Protein AF-A0A0R3UQ59-F1 (afdb_monomer)

InterPro domains:
  IPR006175 YjgF/YER057c/UK114 family [PF01042] (54-87)
  IPR006175 YjgF/YER057c/UK114 family [PF01042] (88-148)
  IPR006175 YjgF/YER057c/UK114 family [PTHR11803] (88-149)
  IPR019897 RidA, conserved site [PS01094] (125-143)
  IPR035959 RutC-like superfamily [G3DSA:3.30.1330.40] (41-89)
  IPR035959 RutC-like superfamily [G3DSA:3.30.1330.40] (90-150)
  IPR035959 RutC-like superfamily [SSF55298] (47-150)

Secondary structure (DSSP, 8-state):
-HHHHHHHHHHHHHHHHHHHHHHHHHHHHHHHHHHHHHHHHHSS--EEEE--TTSPPPSSS--SEEEETTEEEE-SB--B-TTT-BBTTS-BGGGEEEEEEEES-GGGHHHHHHHHHHH--SSPPEEEEEE-S--GGG-SEEEEEEEE---

Structure (mmCIF, N/CA/C/O backbone):
data_AF-A0A0R3UQ59-F1
#
_entry.id   AF-A0A0R3UQ59-F1
#
loop_
_atom_site.group_PDB
_atom_site.id
_atom_site.type_symbol
_atom_site.label_atom_id
_atom_site.label_alt_id
_atom_site.label_comp_id
_atom_site.label_asym_id
_atom_site.label_entity_id
_atom_site.label_seq_id
_atom_site.pdbx_PDB_ins_code
_atom_site.Cartn_x
_atom_site.Cartn_y
_atom_site.Cartn_z
_atom_site.occupancy
_atom_site.B_iso_or_equiv
_atom_site.auth_seq_id
_atom_site.auth_comp_id
_atom_site.auth_asym_id
_atom_site.auth_atom_id
_atom_site.pdbx_PDB_model_num
ATOM 1 N N . MET A 1 1 ? -69.970 -24.771 46.674 1.00 56.88 1 MET A N 1
ATOM 2 C CA . MET A 1 1 ? -69.548 -23.406 46.268 1.00 56.88 1 MET A CA 1
ATOM 3 C C . MET A 1 1 ? -68.095 -23.052 46.637 1.00 56.88 1 MET A C 1
ATOM 5 O O . MET A 1 1 ? -67.529 -22.170 46.007 1.00 56.88 1 MET A O 1
ATOM 9 N N . PHE A 1 2 ? -67.458 -23.737 47.601 1.00 52.03 2 PHE A N 1
ATOM 10 C CA . PHE A 1 2 ? -66.081 -23.440 48.045 1.00 52.03 2 PHE A CA 1
ATOM 11 C C . PHE A 1 2 ? -64.984 -23.960 47.088 1.00 52.03 2 PHE A C 1
ATOM 13 O O . PHE A 1 2 ? -64.046 -23.238 46.764 1.00 52.03 2 PHE A O 1
ATOM 20 N N . PHE A 1 3 ? -65.149 -25.174 46.548 1.00 50.59 3 PHE A N 1
ATOM 21 C CA . PHE A 1 3 ? -64.190 -25.803 45.623 1.00 50.59 3 PHE A CA 1
ATOM 22 C C . PHE A 1 3 ? -64.004 -25.043 44.298 1.00 50.59 3 PHE A C 1
ATOM 24 O O . PHE A 1 3 ? -62.894 -24.939 43.786 1.00 50.59 3 PHE A O 1
ATOM 31 N N . PHE A 1 4 ? -65.077 -24.446 43.771 1.00 51.06 4 PHE A N 1
ATOM 32 C CA . PHE A 1 4 ? -65.033 -23.665 42.530 1.00 51.06 4 PHE A CA 1
ATOM 33 C C . PHE A 1 4 ? -64.202 -22.380 42.688 1.00 51.06 4 PHE A C 1
ATOM 35 O O . PHE A 1 4 ? -63.446 -22.009 41.796 1.00 51.06 4 PHE A O 1
ATOM 42 N N . LYS A 1 5 ? -64.274 -21.737 43.864 1.00 56.12 5 LYS A N 1
ATOM 43 C CA . LYS A 1 5 ? -63.500 -20.528 44.188 1.00 56.12 5 LYS A CA 1
ATOM 44 C C . LYS A 1 5 ? -61.996 -20.806 44.278 1.00 56.12 5 LYS A C 1
ATOM 46 O O . LYS A 1 5 ? -61.210 -20.025 43.750 1.00 56.12 5 LYS A O 1
ATOM 51 N N . LEU A 1 6 ? -61.599 -21.927 44.889 1.00 58.00 6 LEU A N 1
ATOM 52 C CA . LEU A 1 6 ? -60.189 -22.340 44.975 1.00 58.00 6 LEU A CA 1
ATOM 53 C C . LEU A 1 6 ? -59.583 -22.669 43.602 1.00 58.00 6 LEU A C 1
ATOM 55 O O . LEU A 1 6 ? -58.434 -22.316 43.338 1.00 58.00 6 LEU A O 1
ATOM 59 N N . CYS A 1 7 ? -60.355 -23.297 42.712 1.00 57.22 7 CYS A N 1
ATOM 60 C CA . CYS A 1 7 ? -59.895 -23.625 41.362 1.00 57.22 7 CYS A CA 1
ATOM 61 C C . CYS A 1 7 ? -59.660 -22.359 40.515 1.00 57.22 7 CYS A C 1
ATOM 63 O O . CYS A 1 7 ? -58.617 -22.228 39.878 1.00 57.22 7 CYS A O 1
ATOM 65 N N . VAL A 1 8 ? -60.572 -21.381 40.590 1.00 63.81 8 VAL A N 1
ATOM 66 C CA . VAL A 1 8 ? -60.451 -20.087 39.893 1.00 63.81 8 VAL A CA 1
ATOM 67 C C . VAL A 1 8 ? -59.255 -19.274 40.409 1.00 63.81 8 VAL A C 1
ATOM 69 O O . VAL A 1 8 ? -58.501 -18.732 39.606 1.00 63.81 8 VAL A O 1
ATOM 72 N N . LEU A 1 9 ? -59.016 -19.243 41.725 1.00 63.84 9 LEU A N 1
ATOM 73 C CA . LEU A 1 9 ? -57.858 -18.558 42.325 1.00 63.84 9 LEU A CA 1
ATOM 74 C C . LEU A 1 9 ? -56.510 -19.170 41.897 1.00 63.84 9 LEU A C 1
ATOM 76 O O . LEU A 1 9 ? -55.569 -18.434 41.607 1.00 63.84 9 LEU A O 1
ATOM 80 N N . SER A 1 10 ? -56.431 -20.501 41.804 1.00 67.38 10 SER A N 1
ATOM 81 C CA . SER A 1 10 ? -55.261 -21.230 41.283 1.00 67.38 10 SER A CA 1
ATOM 82 C C . SER A 1 10 ? -55.009 -20.948 39.796 1.00 67.38 10 SER A C 1
ATOM 84 O O . SER A 1 10 ? -53.866 -20.783 39.366 1.00 67.38 10 SER A O 1
ATOM 86 N N . TYR A 1 11 ? -56.075 -20.845 39.000 1.00 67.31 11 TYR A N 1
ATOM 87 C CA . TYR A 1 11 ? -55.971 -20.523 37.578 1.00 67.31 11 TYR A CA 1
ATOM 88 C C . TYR A 1 11 ? -55.520 -19.073 37.356 1.00 67.31 11 TYR A C 1
ATOM 90 O O . TYR A 1 11 ? -54.635 -18.823 36.540 1.00 67.31 11 TYR A O 1
ATOM 98 N N . LEU A 1 12 ? -56.066 -18.124 38.127 1.00 65.44 12 LEU A N 1
ATOM 99 C CA . LEU A 1 12 ? -55.663 -16.718 38.083 1.00 65.44 12 LEU A CA 1
ATOM 100 C C . LEU A 1 12 ? -54.211 -16.512 38.528 1.00 65.44 12 LEU A C 1
ATOM 102 O O . LEU A 1 12 ? -53.510 -15.731 37.892 1.00 65.44 12 LEU A O 1
ATOM 106 N N . SER A 1 13 ? -53.727 -17.215 39.558 1.00 67.31 13 SER A N 1
ATOM 107 C CA . SER A 1 13 ? -52.331 -17.077 40.003 1.00 67.31 13 SER A CA 1
ATOM 108 C C . SER A 1 13 ? -51.330 -17.613 38.973 1.00 67.31 13 SER A C 1
ATOM 110 O O . SER A 1 13 ? -50.294 -16.984 38.744 1.00 67.31 13 SER A O 1
ATOM 112 N N . LYS A 1 14 ? -51.666 -18.717 38.290 1.00 71.06 14 LYS A N 1
ATOM 113 C CA . LYS A 1 14 ? -50.892 -19.255 37.158 1.00 71.06 14 LYS A CA 1
ATOM 114 C C . LYS A 1 14 ? -50.909 -18.322 35.947 1.00 71.06 14 LYS A C 1
ATOM 116 O O . LYS A 1 14 ? -49.874 -18.116 35.324 1.00 71.06 14 LYS A O 1
ATOM 121 N N . LEU A 1 15 ? -52.054 -17.711 35.635 1.00 68.25 15 LEU A N 1
ATOM 122 C CA . LEU A 1 15 ? -52.169 -16.740 34.542 1.00 68.25 15 LEU A CA 1
ATOM 123 C C . LEU A 1 15 ? -51.370 -15.455 34.834 1.00 68.25 15 LEU A C 1
ATOM 125 O O . LEU A 1 15 ? -50.734 -14.896 33.939 1.00 68.25 15 LEU A O 1
ATOM 129 N N . LEU A 1 16 ? -51.347 -15.017 36.098 1.00 66.44 16 LEU A N 1
ATOM 130 C CA . LEU A 1 16 ? -50.574 -13.855 36.541 1.00 66.44 16 LEU A CA 1
ATOM 131 C C . LEU A 1 16 ? -49.063 -14.117 36.478 1.00 66.44 16 LEU A C 1
ATOM 133 O O . LEU A 1 16 ? -48.301 -13.253 36.063 1.00 66.44 16 LEU A O 1
ATOM 137 N N . THR A 1 17 ? -48.619 -15.320 36.850 1.00 66.50 17 THR A N 1
ATOM 138 C CA . THR A 1 17 ? -47.198 -15.703 36.759 1.00 66.50 17 THR A CA 1
ATOM 139 C C . THR A 1 17 ? -46.744 -15.877 35.313 1.00 66.50 17 THR A C 1
ATOM 141 O O . THR A 1 17 ? -45.653 -15.422 34.977 1.00 66.50 17 THR A O 1
ATOM 144 N N . LEU A 1 18 ? -47.585 -16.438 34.434 1.00 67.81 18 LEU A N 1
ATOM 145 C CA . LEU A 1 18 ? -47.275 -16.549 33.003 1.00 67.81 18 LEU A CA 1
ATOM 146 C C . LEU A 1 18 ? -47.165 -15.175 32.327 1.00 67.81 18 LEU A C 1
ATOM 148 O O . LEU A 1 18 ? -46.264 -14.942 31.524 1.00 67.81 18 LEU A O 1
ATOM 152 N N . THR A 1 19 ? -48.069 -14.252 32.664 1.00 62.41 19 THR A N 1
ATOM 153 C CA . THR A 1 19 ? -48.033 -12.883 32.131 1.00 62.41 19 THR A CA 1
ATOM 154 C C . THR A 1 19 ? -46.837 -12.102 32.670 1.00 62.41 19 THR A C 1
ATOM 156 O O . THR A 1 19 ? -46.175 -11.424 31.888 1.00 62.41 19 THR A O 1
ATOM 159 N N . LEU A 1 20 ? -46.480 -12.251 33.953 1.00 65.56 20 LEU A N 1
ATOM 160 C CA . LEU A 1 20 ? -45.261 -11.648 34.506 1.00 65.56 20 LEU A CA 1
ATOM 161 C C . LEU A 1 20 ? -43.991 -12.192 33.832 1.00 65.56 20 LEU A C 1
ATOM 163 O O . LEU A 1 20 ? -43.116 -11.408 33.475 1.00 65.56 20 LEU A O 1
ATOM 167 N N . PHE A 1 21 ? -43.906 -13.508 33.615 1.00 69.00 21 PHE A N 1
ATOM 168 C CA . PHE A 1 21 ? -42.773 -14.148 32.938 1.00 69.00 21 PHE A CA 1
ATOM 169 C C . PHE A 1 21 ? -42.630 -13.651 31.491 1.00 69.00 21 PHE A C 1
ATOM 171 O O . PHE A 1 21 ? -41.550 -13.231 31.081 1.00 69.00 21 PHE A O 1
ATOM 178 N N . CYS A 1 22 ? -43.742 -13.583 30.755 1.00 60.81 22 CYS A N 1
ATOM 179 C CA . CYS A 1 22 ? -43.777 -13.064 29.387 1.00 60.81 22 CYS A CA 1
ATOM 180 C C . CYS A 1 22 ? -43.380 -11.575 29.319 1.00 60.81 22 CYS A C 1
ATOM 182 O O . CYS A 1 22 ? -42.622 -11.165 28.442 1.00 60.81 22 CYS A O 1
ATOM 184 N N . LEU A 1 23 ? -43.817 -10.754 30.283 1.00 68.31 23 LEU A N 1
ATOM 185 C CA . LEU A 1 23 ? -43.418 -9.344 30.377 1.00 68.31 23 LEU A CA 1
ATOM 186 C C . LEU A 1 23 ? -41.923 -9.168 30.692 1.00 68.31 23 LEU A C 1
ATOM 188 O O . LEU A 1 23 ? -41.309 -8.218 30.199 1.00 68.31 23 LEU A O 1
ATOM 192 N N . VAL A 1 24 ? -41.332 -10.061 31.492 1.00 68.81 24 VAL A N 1
ATOM 193 C CA . VAL A 1 24 ? -39.888 -10.067 31.782 1.00 68.81 24 VAL A CA 1
ATOM 194 C C . VAL A 1 24 ? -39.088 -10.474 30.544 1.00 68.81 24 VAL A C 1
ATOM 196 O O . VAL A 1 24 ? -38.147 -9.764 30.189 1.00 68.81 24 VAL A O 1
ATOM 199 N N . GLU A 1 25 ? -39.485 -11.534 29.835 1.00 67.88 25 GLU A N 1
ATOM 200 C CA . GLU A 1 25 ? -38.813 -11.950 28.595 1.00 67.88 25 GLU A CA 1
ATOM 201 C C . GLU A 1 25 ? -38.913 -10.896 27.488 1.00 67.88 25 GLU A C 1
ATOM 203 O O . GLU A 1 25 ? -37.912 -10.596 26.842 1.00 67.88 25 GLU A O 1
ATOM 208 N N . LEU A 1 26 ? -40.078 -10.267 27.298 1.00 70.69 26 LEU A N 1
ATOM 209 C CA . LEU A 1 26 ? -40.250 -9.208 26.296 1.00 70.69 26 LEU A CA 1
ATOM 210 C C . LEU A 1 26 ? -39.380 -7.980 26.600 1.00 70.69 26 LEU A C 1
ATOM 212 O O . LEU A 1 26 ? -38.773 -7.412 25.687 1.00 70.69 26 LEU A O 1
ATOM 216 N N . LYS A 1 27 ? -39.266 -7.585 27.876 1.00 74.25 27 LYS A N 1
ATOM 217 C CA . LYS A 1 27 ? -38.347 -6.513 28.295 1.00 74.25 27 LYS A CA 1
ATOM 218 C C . LYS A 1 27 ? -36.886 -6.909 28.095 1.00 74.25 27 LYS A C 1
ATOM 220 O O . LYS A 1 27 ? -36.109 -6.092 27.604 1.00 74.25 27 LYS A O 1
ATOM 225 N N . TYR A 1 28 ? -36.520 -8.145 28.430 1.00 70.44 28 TYR A N 1
ATOM 226 C CA . TYR A 1 28 ? -35.163 -8.659 28.253 1.00 70.44 28 TYR A CA 1
ATOM 227 C C . TYR A 1 28 ? -34.774 -8.738 26.770 1.00 70.44 28 TYR A C 1
ATOM 229 O O . TYR A 1 28 ? -33.704 -8.276 26.382 1.00 70.44 28 TYR A O 1
ATOM 237 N N . TYR A 1 29 ? -35.676 -9.211 25.909 1.00 72.19 29 TYR A N 1
ATOM 238 C CA . TYR A 1 29 ? -35.479 -9.244 24.461 1.00 72.19 29 TYR A CA 1
ATOM 239 C C . TYR A 1 29 ? -35.375 -7.833 23.864 1.00 72.19 29 TYR A C 1
ATOM 241 O O . TYR A 1 29 ? -34.514 -7.575 23.022 1.00 72.19 29 TYR A O 1
ATOM 249 N N . GLY A 1 30 ? -36.200 -6.891 24.335 1.00 77.25 30 GLY A N 1
ATOM 250 C CA . GLY A 1 30 ? -36.096 -5.476 23.968 1.00 77.25 30 GLY A CA 1
ATOM 251 C C . GLY A 1 30 ? -34.745 -4.866 24.355 1.00 77.25 30 GLY A C 1
ATOM 252 O O . GLY A 1 30 ? -34.112 -4.199 23.534 1.00 77.25 30 GLY A O 1
ATOM 253 N N . TYR A 1 31 ? -34.265 -5.161 25.565 1.00 72.62 31 TYR A N 1
ATOM 254 C CA . TYR A 1 31 ? -32.949 -4.743 26.047 1.00 72.62 31 TYR A CA 1
ATOM 255 C C . TYR A 1 31 ? -31.813 -5.339 25.205 1.00 72.62 31 TYR A C 1
ATOM 257 O O . TYR A 1 31 ? -30.954 -4.598 24.736 1.00 72.62 31 TYR A O 1
ATOM 265 N N . LEU A 1 32 ? -31.849 -6.642 24.911 1.00 75.62 32 LEU A N 1
ATOM 266 C CA . LEU A 1 32 ? -30.867 -7.305 24.043 1.00 75.62 32 LEU A CA 1
ATOM 267 C C . LEU A 1 32 ? -30.868 -6.753 22.614 1.00 75.62 32 LEU A C 1
ATOM 269 O O . LEU A 1 32 ? -29.815 -6.647 21.987 1.00 75.62 32 LEU A O 1
ATOM 273 N N . LYS A 1 33 ? -32.036 -6.390 22.076 1.00 78.44 33 LYS A N 1
ATOM 274 C CA . LYS A 1 33 ? -32.145 -5.781 20.745 1.00 78.44 33 LYS A CA 1
ATOM 275 C C . LYS A 1 33 ? -31.529 -4.381 20.723 1.00 78.44 33 LYS A C 1
ATOM 277 O O . LYS A 1 33 ? -30.846 -4.041 19.759 1.00 78.44 33 LYS A O 1
ATOM 282 N N . HIS A 1 34 ? -31.723 -3.603 21.787 1.00 76.69 34 HIS A N 1
ATOM 283 C CA . HIS A 1 34 ? -31.084 -2.300 21.954 1.00 76.69 34 HIS A CA 1
ATOM 284 C C . HIS A 1 34 ? -29.566 -2.431 22.141 1.00 76.69 34 HIS A C 1
ATOM 286 O O . HIS A 1 34 ? -28.818 -1.744 21.453 1.00 76.69 34 HIS A O 1
ATOM 292 N N . LEU A 1 35 ? -29.104 -3.376 22.967 1.00 76.62 35 LEU A N 1
ATOM 293 C CA . LEU A 1 35 ? -27.678 -3.650 23.165 1.00 76.62 35 LEU A CA 1
ATOM 294 C C . LEU A 1 35 ? -26.999 -4.092 21.864 1.00 76.62 35 LEU A C 1
ATOM 296 O O . LEU A 1 35 ? -25.922 -3.614 21.541 1.00 76.62 35 LEU A O 1
ATOM 300 N N . ASN A 1 36 ? -27.651 -4.952 21.075 1.00 75.81 36 ASN A N 1
ATOM 301 C CA . ASN A 1 36 ? -27.161 -5.350 19.755 1.00 75.81 36 ASN A CA 1
ATOM 302 C C . ASN A 1 36 ? -27.132 -4.186 18.759 1.00 75.81 36 ASN A C 1
ATOM 304 O O . ASN A 1 36 ? -26.271 -4.160 17.886 1.00 75.81 36 ASN A O 1
ATOM 308 N N . ALA A 1 37 ? -28.069 -3.241 18.851 1.00 75.69 37 ALA A N 1
ATOM 309 C CA . ALA A 1 37 ? -28.051 -2.042 18.019 1.00 75.69 37 ALA A CA 1
ATOM 310 C C . ALA A 1 37 ? -26.901 -1.104 18.415 1.00 75.69 37 ALA A C 1
ATOM 312 O O . ALA A 1 37 ? -26.200 -0.625 17.528 1.00 75.69 37 ALA A O 1
ATOM 313 N N . LEU A 1 38 ? -26.663 -0.919 19.719 1.00 74.56 38 LEU A N 1
ATOM 314 C CA . LEU A 1 38 ? -25.535 -0.149 20.252 1.00 74.56 38 LEU A CA 1
ATOM 315 C C . LEU A 1 38 ? -24.193 -0.789 19.869 1.00 74.56 38 LEU A C 1
ATOM 317 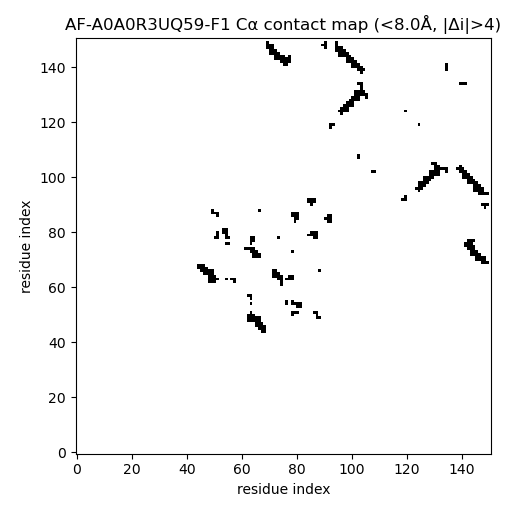O O . LEU A 1 38 ? -23.347 -0.127 19.273 1.00 74.56 38 LEU A O 1
ATOM 321 N N . LEU A 1 39 ? -24.051 -2.100 20.081 1.00 69.62 39 LEU A N 1
ATOM 322 C CA . LEU A 1 39 ? -22.873 -2.864 19.666 1.00 69.62 39 LEU A CA 1
ATOM 323 C C . LEU A 1 39 ? -22.652 -2.783 18.155 1.00 69.62 39 LEU A C 1
ATOM 325 O O . LEU A 1 39 ? -21.523 -2.607 17.722 1.00 69.62 39 LEU A O 1
ATOM 329 N N . LYS A 1 40 ? -23.706 -2.848 17.331 1.00 66.19 40 LYS A N 1
ATOM 330 C CA . LYS A 1 40 ? -23.578 -2.666 15.876 1.00 66.19 40 LYS A CA 1
ATOM 331 C C . LYS A 1 40 ? -23.179 -1.248 15.487 1.00 66.19 40 LYS A C 1
ATOM 333 O O . LYS A 1 40 ? -22.425 -1.108 14.532 1.00 66.19 40 LYS A O 1
ATOM 338 N N . SER A 1 41 ? -23.670 -0.223 16.185 1.00 64.44 41 SER A N 1
ATOM 339 C CA . SER A 1 41 ? -23.275 1.165 15.919 1.00 64.44 41 SER A CA 1
ATOM 340 C C . SER A 1 41 ? -21.835 1.458 16.339 1.00 64.44 41 SER A C 1
ATOM 342 O O . SER A 1 41 ? -21.165 2.235 15.670 1.00 64.44 41 SER A O 1
ATOM 344 N N . GLU A 1 42 ? -21.334 0.796 17.384 1.00 61.91 42 GLU A N 1
ATOM 345 C CA . GLU A 1 42 ? -19.932 0.893 17.808 1.00 61.91 42 GLU A CA 1
ATOM 346 C C . GLU A 1 42 ? -18.999 0.014 16.957 1.00 61.91 42 GLU A C 1
ATOM 348 O O . GLU A 1 42 ? -17.869 0.403 16.681 1.00 61.91 42 GLU A O 1
ATOM 353 N N . MET A 1 43 ? -19.473 -1.149 16.491 1.00 54.34 43 MET A N 1
ATOM 354 C CA . MET A 1 43 ? -18.731 -2.079 15.625 1.00 54.34 43 MET A CA 1
ATOM 355 C C . MET A 1 43 ? -18.848 -1.766 14.130 1.00 54.34 43 MET A C 1
ATOM 357 O O . MET A 1 43 ? -18.335 -2.525 13.301 1.00 54.34 43 MET A O 1
ATOM 361 N N . GLN A 1 44 ? -19.529 -0.688 13.744 1.00 55.75 44 GLN A N 1
ATOM 362 C CA . GLN A 1 44 ? -19.524 -0.255 12.357 1.00 55.75 44 GLN A CA 1
ATOM 363 C C . GLN A 1 44 ? -18.147 0.338 12.069 1.00 55.75 44 GLN A C 1
ATOM 365 O O . GLN A 1 44 ? -17.916 1.524 12.289 1.00 55.75 44 GLN A O 1
ATOM 370 N N . ALA A 1 45 ? -17.232 -0.533 11.633 1.00 57.28 45 ALA A N 1
ATOM 371 C CA . ALA A 1 45 ? -15.848 -0.201 11.349 1.00 57.28 45 ALA A CA 1
ATOM 372 C C . ALA A 1 45 ? -15.789 1.125 10.593 1.00 57.28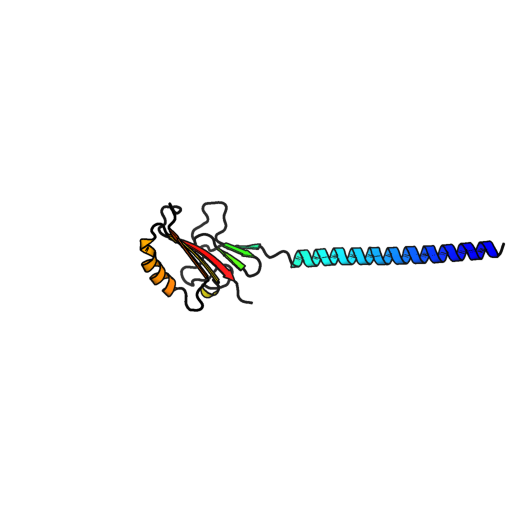 45 ALA A C 1
ATOM 374 O O . ALA A 1 45 ? -16.416 1.270 9.535 1.00 57.28 45 ALA A O 1
ATOM 375 N N . ILE A 1 46 ? -15.110 2.116 11.174 1.00 70.94 46 ILE A N 1
ATOM 376 C CA . ILE A 1 46 ? -15.118 3.485 10.656 1.00 70.94 46 ILE A CA 1
ATOM 377 C C . ILE A 1 46 ? -14.391 3.454 9.315 1.00 70.94 46 ILE A C 1
ATOM 379 O O . ILE A 1 46 ? -13.163 3.505 9.243 1.00 70.94 46 ILE A O 1
ATOM 383 N N . ARG A 1 47 ? -15.165 3.333 8.234 1.00 84.44 47 ARG A N 1
ATOM 384 C CA . ARG A 1 47 ? -14.663 3.408 6.869 1.00 84.44 47 ARG A CA 1
ATOM 385 C C . ARG A 1 47 ? -14.506 4.875 6.511 1.00 84.44 47 ARG A C 1
ATOM 387 O O . ARG A 1 47 ? -15.489 5.576 6.276 1.00 84.44 47 ARG A O 1
ATOM 394 N N . ARG A 1 48 ? -13.262 5.328 6.415 1.00 85.94 48 ARG A N 1
ATOM 395 C CA . ARG A 1 48 ? -12.925 6.715 6.094 1.00 85.94 48 ARG A CA 1
ATOM 396 C C . ARG A 1 48 ? -12.101 6.778 4.820 1.00 85.94 48 ARG A C 1
ATOM 398 O O . ARG A 1 48 ? -11.042 6.161 4.730 1.00 85.94 48 ARG A O 1
ATOM 405 N N . ALA A 1 49 ? -12.571 7.550 3.845 1.00 86.19 49 ALA A N 1
ATOM 406 C CA . ALA A 1 49 ? -11.754 7.893 2.692 1.00 86.19 49 ALA A CA 1
ATOM 407 C C . ALA A 1 49 ? -10.625 8.832 3.120 1.00 86.19 49 ALA A C 1
ATOM 409 O O . ALA A 1 49 ? -10.844 9.802 3.848 1.00 86.19 49 ALA A O 1
ATOM 410 N N . ILE A 1 50 ? -9.414 8.520 2.676 1.00 83.81 50 ILE A N 1
ATOM 411 C CA . ILE A 1 50 ? -8.219 9.304 2.948 1.00 83.81 50 ILE A CA 1
ATOM 412 C C . ILE A 1 50 ? -7.942 10.146 1.712 1.00 83.81 50 ILE A C 1
ATOM 414 O O . ILE A 1 50 ? -7.846 9.621 0.601 1.00 83.81 50 ILE A O 1
ATOM 418 N N . PHE A 1 51 ? -7.812 11.450 1.929 1.00 82.75 51 PHE A N 1
ATOM 419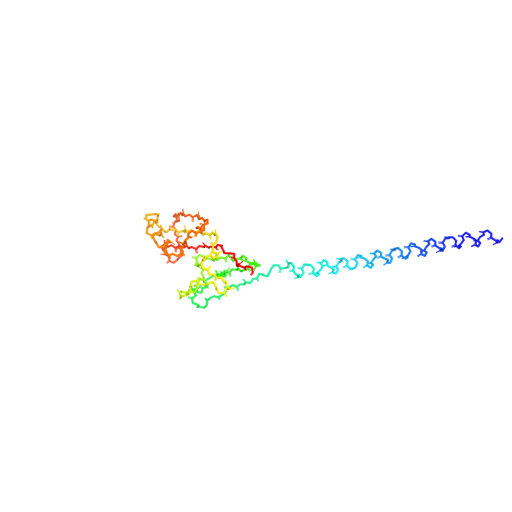 C CA . PHE A 1 51 ? -7.467 12.413 0.898 1.00 82.75 51 PHE A CA 1
ATOM 420 C C . PHE A 1 51 ? -6.193 13.159 1.292 1.00 82.75 51 PHE A C 1
ATOM 422 O O . PHE A 1 51 ? -6.099 13.714 2.386 1.00 82.75 51 PHE A O 1
ATOM 429 N N . CYS A 1 52 ? -5.226 13.191 0.384 1.00 77.81 52 CYS A N 1
ATOM 430 C CA . CYS A 1 52 ? -4.003 13.968 0.479 1.00 77.81 52 CYS A CA 1
ATOM 431 C C . CYS A 1 52 ? -3.960 14.936 -0.707 1.00 77.81 52 CYS A C 1
ATOM 433 O O . CYS A 1 52 ? -3.832 14.512 -1.856 1.00 77.81 52 CYS A O 1
ATOM 435 N N . ALA A 1 53 ? -4.047 16.241 -0.429 1.00 77.88 53 ALA A N 1
ATOM 436 C CA . ALA A 1 53 ? -4.030 17.282 -1.461 1.00 77.88 53 ALA A CA 1
ATOM 437 C C . ALA A 1 53 ? -2.730 17.301 -2.285 1.00 77.88 53 ALA A C 1
ATOM 439 O O . ALA A 1 53 ? -2.736 17.759 -3.424 1.00 77.88 53 ALA A O 1
ATOM 440 N N . MET A 1 54 ? -1.636 16.796 -1.706 1.00 73.12 54 MET A N 1
ATOM 441 C CA . MET A 1 54 ? -0.316 16.715 -2.339 1.00 73.12 54 MET A CA 1
ATOM 442 C C . MET A 1 54 ? -0.119 15.434 -3.159 1.00 73.12 54 MET A C 1
ATOM 444 O O . MET A 1 54 ? 0.827 15.351 -3.935 1.00 73.12 54 MET A O 1
ATOM 448 N N . ALA A 1 55 ? -1.000 14.439 -3.011 1.00 72.81 55 ALA A N 1
ATOM 449 C CA . ALA A 1 55 ? -0.979 13.238 -3.837 1.00 72.81 55 ALA A CA 1
ATOM 450 C C . ALA A 1 55 ? -1.807 13.454 -5.119 1.00 72.81 55 ALA A C 1
ATOM 452 O O . ALA A 1 55 ? -2.782 14.216 -5.102 1.00 72.81 55 ALA A O 1
ATOM 453 N N . PRO A 1 56 ? -1.482 12.763 -6.230 1.00 75.62 56 PRO A N 1
ATOM 454 C CA . PRO A 1 56 ? -2.269 12.842 -7.456 1.00 75.62 56 PRO A CA 1
ATOM 455 C C . PRO A 1 56 ? -3.755 12.579 -7.190 1.00 75.62 56 PRO A C 1
ATOM 457 O O . PRO A 1 56 ? -4.119 11.626 -6.493 1.00 75.62 56 PRO A O 1
ATOM 460 N N . LYS A 1 57 ? -4.629 13.430 -7.739 1.00 77.94 57 LYS A N 1
ATOM 461 C CA . LYS A 1 57 ? -6.080 13.235 -7.625 1.00 77.94 57 LYS A CA 1
ATOM 462 C C . LYS A 1 57 ? -6.478 11.911 -8.274 1.00 77.94 57 LYS A C 1
ATOM 464 O O . LYS A 1 57 ? -5.919 11.531 -9.301 1.00 77.94 57 LYS A O 1
ATOM 469 N N . ALA A 1 58 ? -7.472 11.243 -7.695 1.00 80.50 58 ALA A N 1
ATOM 470 C CA . ALA A 1 58 ? -8.090 10.093 -8.337 1.00 80.50 58 ALA A CA 1
ATOM 471 C C . ALA A 1 58 ? -8.723 10.523 -9.670 1.00 80.50 58 ALA A C 1
ATOM 473 O O . ALA A 1 58 ? -9.428 11.530 -9.728 1.00 80.50 58 ALA A O 1
ATOM 474 N N . ILE A 1 59 ? -8.447 9.772 -10.739 1.00 81.00 59 ILE A N 1
ATOM 475 C CA . ILE A 1 59 ? -8.945 10.052 -12.104 1.00 81.00 59 ILE A CA 1
ATOM 476 C C . ILE A 1 59 ? -10.118 9.120 -12.463 1.00 81.00 59 ILE A C 1
ATOM 478 O O . ILE A 1 59 ? -10.678 9.183 -13.550 1.00 81.00 59 ILE A O 1
ATOM 482 N N . GLY A 1 60 ? -10.533 8.270 -11.522 1.00 84.38 60 GLY A N 1
ATOM 483 C CA . GLY A 1 60 ? -11.640 7.333 -11.672 1.00 84.38 60 GLY A CA 1
ATOM 484 C C . GLY A 1 60 ? -12.387 7.116 -10.353 1.00 84.38 60 GLY A C 1
ATOM 485 O O . GLY A 1 60 ? -12.107 7.807 -9.371 1.00 84.38 60 GLY A O 1
ATOM 486 N N . PRO A 1 61 ? -13.330 6.156 -10.308 1.00 90.81 61 PRO A N 1
ATOM 487 C CA . PRO A 1 61 ? -14.183 5.897 -9.146 1.00 90.81 61 PRO A CA 1
ATOM 488 C C . PRO A 1 61 ? -13.442 5.117 -8.042 1.00 90.81 61 PRO A C 1
ATOM 490 O O . PRO A 1 61 ? -13.861 4.036 -7.634 1.00 90.81 61 PRO A O 1
ATOM 493 N N . TYR A 1 62 ? -12.323 5.659 -7.560 1.00 88.81 62 TYR A N 1
ATOM 494 C CA . TYR A 1 62 ? -11.515 5.100 -6.476 1.00 88.81 62 TYR A CA 1
ATOM 495 C C . TYR A 1 62 ? -11.043 6.201 -5.516 1.00 88.81 62 TYR A C 1
ATOM 497 O O . TYR A 1 62 ? -11.004 7.383 -5.856 1.00 88.81 62 TYR A O 1
ATOM 505 N N . SER A 1 63 ? -10.697 5.819 -4.286 1.00 88.50 63 SER A N 1
ATOM 506 C CA . SER A 1 63 ? -10.105 6.718 -3.287 1.00 88.50 63 SER A CA 1
ATOM 507 C C . SER A 1 63 ? -8.586 6.566 -3.273 1.00 88.50 63 SER A C 1
ATOM 509 O O . SER A 1 63 ? -8.080 5.479 -3.533 1.00 88.50 63 SER A O 1
ATOM 511 N N . GLN A 1 64 ? -7.845 7.622 -2.926 1.00 87.50 64 GLN A N 1
ATOM 512 C CA . GLN A 1 64 ? -6.384 7.526 -2.775 1.00 87.50 64 GLN A CA 1
ATOM 513 C C . GLN A 1 64 ? -6.007 6.459 -1.736 1.00 87.50 64 GLN A C 1
ATOM 515 O O . GLN A 1 64 ? -5.132 5.636 -1.989 1.00 87.50 64 GLN A O 1
ATOM 520 N N . ALA A 1 65 ? -6.736 6.419 -0.619 1.00 90.25 65 ALA A N 1
ATOM 521 C CA . ALA A 1 65 ? -6.731 5.296 0.305 1.00 90.25 65 ALA A CA 1
ATOM 522 C C . ALA A 1 65 ? -8.057 5.211 1.087 1.00 90.25 65 ALA A C 1
ATOM 524 O O . ALA A 1 65 ? -8.821 6.181 1.149 1.00 90.25 65 ALA A O 1
ATOM 525 N N . ILE A 1 66 ? -8.331 4.054 1.689 1.00 91.06 66 ILE A N 1
ATOM 526 C CA . ILE A 1 66 ? -9.435 3.836 2.632 1.00 91.06 66 ILE A CA 1
ATOM 527 C C . ILE A 1 66 ? -8.849 3.350 3.958 1.00 91.06 66 ILE A C 1
ATOM 529 O O . ILE A 1 66 ? -8.123 2.361 3.988 1.00 91.06 66 ILE A O 1
ATOM 533 N N . CYS A 1 67 ? -9.205 4.019 5.053 1.00 89.31 67 CYS A N 1
ATOM 534 C CA . CYS A 1 67 ? -8.994 3.523 6.408 1.00 89.31 67 CYS A CA 1
ATOM 535 C C . CYS A 1 67 ? -10.228 2.728 6.834 1.00 89.31 67 CYS A C 1
ATOM 537 O O . CYS A 1 67 ? -11.343 3.239 6.715 1.00 89.31 67 CYS A O 1
ATOM 539 N N . VAL A 1 68 ? -10.034 1.516 7.339 1.00 89.94 68 VAL A N 1
ATOM 540 C CA . VAL A 1 68 ? -11.049 0.739 8.054 1.00 89.94 68 VAL A CA 1
ATOM 541 C C . VAL A 1 68 ? -10.454 0.382 9.405 1.00 89.94 68 VAL A C 1
ATOM 543 O O . VAL A 1 68 ? -9.442 -0.318 9.475 1.00 89.94 68 VAL A O 1
ATOM 546 N N . ASP A 1 69 ? -11.047 0.916 10.467 1.00 87.50 69 ASP A N 1
ATOM 547 C CA . ASP A 1 69 ? -10.500 0.866 11.823 1.00 87.50 69 ASP A CA 1
ATOM 548 C C . ASP A 1 69 ? -9.074 1.434 11.866 1.00 87.50 69 ASP A C 1
ATOM 550 O O . ASP A 1 69 ? -8.886 2.643 11.730 1.00 87.50 69 ASP A O 1
ATOM 554 N N . LYS A 1 70 ? -8.069 0.564 12.006 1.00 88.88 70 LYS A N 1
ATOM 555 C CA . LYS A 1 70 ? -6.641 0.919 12.005 1.00 88.88 70 LYS A CA 1
ATOM 556 C C . LYS A 1 70 ? -5.920 0.516 10.725 1.00 88.88 70 LYS A C 1
ATOM 558 O O . LYS A 1 70 ? -4.744 0.822 10.578 1.00 88.88 70 LYS A O 1
ATOM 563 N N . THR A 1 71 ? -6.591 -0.178 9.812 1.00 92.19 71 THR A N 1
ATOM 564 C CA . THR A 1 71 ? -5.967 -0.672 8.584 1.00 92.19 71 THR A CA 1
ATOM 565 C C . THR A 1 71 ? -6.211 0.308 7.451 1.00 92.19 71 THR A C 1
ATOM 567 O O . THR A 1 71 ? -7.351 0.664 7.153 1.00 92.19 71 THR A O 1
ATOM 570 N N . ILE A 1 72 ? -5.139 0.727 6.798 1.00 91.69 72 ILE A N 1
ATOM 571 C CA . ILE A 1 72 ? -5.155 1.591 5.628 1.00 91.69 72 ILE A CA 1
ATOM 572 C C . ILE A 1 72 ? -4.869 0.742 4.397 1.00 91.69 72 ILE A C 1
ATOM 574 O O . ILE A 1 72 ? -3.856 0.051 4.339 1.00 91.69 72 ILE A O 1
ATOM 578 N N . TYR A 1 73 ? -5.741 0.853 3.401 1.00 93.12 73 TYR A N 1
ATOM 579 C CA . TYR A 1 73 ? -5.558 0.294 2.066 1.00 93.12 73 TYR A CA 1
ATOM 580 C C . TYR A 1 73 ? -5.304 1.434 1.091 1.00 93.12 73 TYR A C 1
ATOM 582 O O . TYR A 1 73 ? -6.160 2.314 0.949 1.00 93.12 73 TYR A O 1
ATOM 590 N N . THR A 1 74 ? -4.149 1.433 0.434 1.00 91.69 74 THR A N 1
ATOM 591 C CA . THR A 1 74 ? -3.781 2.466 -0.538 1.00 91.69 74 THR A CA 1
ATOM 592 C C . THR A 1 74 ? -4.045 1.992 -1.963 1.00 91.69 74 THR A C 1
ATOM 594 O O . THR A 1 74 ? -3.976 0.802 -2.261 1.00 91.69 74 THR A O 1
ATOM 597 N N . SER A 1 75 ? -4.378 2.929 -2.849 1.00 90.00 75 SER A N 1
ATOM 598 C CA . SER A 1 75 ? -4.372 2.681 -4.296 1.00 90.00 75 SER A CA 1
ATOM 599 C C . SER A 1 75 ? -2.930 2.711 -4.839 1.00 90.00 75 SER A C 1
ATOM 601 O O . SER A 1 75 ? -2.007 3.033 -4.095 1.00 90.00 75 SER A O 1
ATOM 603 N N . GLY A 1 76 ? -2.727 2.444 -6.139 1.00 79.31 76 GLY A N 1
ATOM 604 C CA . GLY A 1 76 ? -1.414 2.292 -6.812 1.00 79.31 76 GLY A CA 1
ATOM 605 C C . GLY A 1 76 ? -0.420 3.469 -6.758 1.00 79.31 76 GLY A C 1
ATOM 606 O O . GLY A 1 76 ? 0.661 3.451 -7.350 1.00 79.31 76 GLY A O 1
ATOM 607 N N . GLN A 1 77 ? -0.771 4.516 -6.026 1.00 71.25 77 GLN A N 1
ATOM 608 C CA . GLN A 1 77 ? 0.141 5.534 -5.542 1.00 71.25 77 GLN A CA 1
ATOM 609 C C . GLN A 1 77 ? -0.153 5.644 -4.047 1.00 71.25 77 GLN A C 1
ATOM 611 O O . GLN A 1 77 ? -1.202 6.178 -3.694 1.00 71.25 77 GLN A O 1
ATOM 616 N N . LEU A 1 78 ? 0.754 5.139 -3.202 1.00 66.50 78 LEU A N 1
ATOM 617 C CA . LEU A 1 78 ? 0.673 5.002 -1.733 1.00 66.50 78 LEU A CA 1
ATOM 618 C C . LEU A 1 78 ? -0.042 6.140 -0.966 1.00 66.50 78 LEU A C 1
ATOM 620 O O . LEU A 1 78 ? -0.500 5.931 0.152 1.00 66.50 78 LEU A O 1
ATOM 624 N N . GLY A 1 79 ? -0.156 7.339 -1.543 1.00 63.34 79 GLY A N 1
ATOM 625 C CA . GLY A 1 79 ? -0.944 8.438 -0.984 1.00 63.34 79 GLY A CA 1
ATOM 626 C C . GLY A 1 79 ? -0.228 9.157 0.155 1.00 63.34 79 GLY A C 1
ATOM 627 O O . GLY A 1 79 ? -0.877 9.743 1.022 1.00 63.34 79 GLY A O 1
ATOM 628 N N . LEU A 1 80 ? 1.104 9.092 0.154 1.00 70.56 80 LEU A N 1
ATOM 629 C CA . LEU A 1 80 ? 1.974 9.693 1.156 1.00 70.56 80 LEU A CA 1
ATOM 630 C C . LEU A 1 80 ? 2.236 11.166 0.845 1.00 70.56 80 LEU A C 1
ATOM 632 O O . LEU A 1 80 ? 2.274 11.581 -0.316 1.00 70.56 80 LEU A O 1
ATOM 636 N N . LYS A 1 81 ? 2.427 11.963 1.895 1.00 73.69 81 LYS A N 1
ATOM 637 C CA . LYS A 1 81 ? 2.902 13.343 1.769 1.00 73.69 81 LYS A CA 1
ATOM 638 C C . LYS A 1 81 ? 4.364 13.335 1.295 1.00 73.69 81 LYS A C 1
ATOM 640 O O . LYS A 1 81 ? 5.167 12.703 1.972 1.00 73.69 81 LYS A O 1
ATOM 645 N N . PRO A 1 82 ? 4.733 14.034 0.204 1.00 72.56 82 PRO A N 1
ATOM 646 C CA . PRO A 1 82 ? 6.101 13.987 -0.325 1.00 72.56 82 PRO A CA 1
ATOM 647 C C . PRO A 1 82 ? 7.175 14.428 0.677 1.00 72.56 82 PRO A C 1
ATOM 649 O O . PRO A 1 82 ? 8.262 13.862 0.690 1.00 72.56 82 PRO A O 1
ATOM 652 N N . ASP A 1 83 ? 6.853 15.403 1.531 1.00 77.88 83 ASP A N 1
ATOM 653 C CA . ASP A 1 83 ? 7.827 15.991 2.455 1.00 77.88 83 ASP A CA 1
ATOM 654 C C . ASP A 1 83 ? 8.062 15.133 3.702 1.00 77.88 83 ASP A C 1
ATOM 656 O O . ASP A 1 83 ? 9.174 15.081 4.219 1.00 77.88 83 ASP A O 1
ATOM 660 N N . THR A 1 84 ? 7.014 14.473 4.206 1.00 80.44 84 THR A N 1
ATOM 661 C CA . THR A 1 84 ? 7.065 13.764 5.496 1.00 80.44 84 THR A CA 1
ATOM 662 C C . THR A 1 84 ? 6.975 12.250 5.370 1.00 80.44 84 THR A C 1
ATOM 664 O O . THR A 1 84 ? 7.301 11.542 6.314 1.00 80.44 84 THR A O 1
ATOM 667 N N . MET A 1 85 ? 6.550 11.739 4.212 1.00 80.56 85 MET A N 1
ATOM 668 C CA . MET A 1 85 ? 6.236 10.325 3.990 1.00 80.56 85 MET A CA 1
ATOM 669 C C . MET A 1 85 ? 5.166 9.776 4.952 1.00 80.56 85 MET A C 1
ATOM 671 O O . MET A 1 85 ? 5.142 8.583 5.256 1.00 80.56 85 MET A O 1
ATOM 675 N N . ASP A 1 86 ? 4.246 10.645 5.386 1.00 81.88 86 ASP A N 1
ATOM 676 C CA . ASP A 1 86 ? 3.100 10.283 6.224 1.00 81.88 86 ASP A CA 1
ATOM 677 C C . ASP A 1 86 ? 1.831 10.050 5.409 1.00 81.88 86 ASP A C 1
ATOM 679 O O . ASP A 1 86 ? 1.575 10.715 4.394 1.00 81.88 86 ASP A O 1
ATOM 683 N N . PHE A 1 87 ? 0.960 9.185 5.924 1.00 77.00 87 PHE A N 1
ATOM 684 C CA . PHE A 1 87 ? -0.413 9.080 5.451 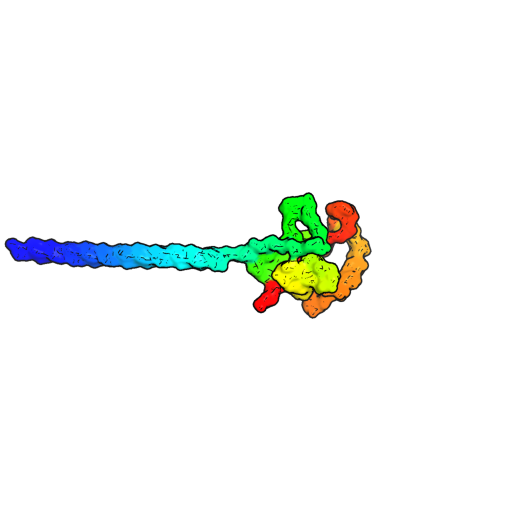1.00 77.00 87 PHE A CA 1
ATOM 685 C C . PHE A 1 87 ? -1.241 10.271 5.942 1.00 77.00 87 PHE A C 1
ATOM 687 O O . PHE A 1 87 ? -1.164 10.697 7.095 1.00 77.00 87 PHE A O 1
ATOM 694 N N . ALA A 1 88 ? -2.152 10.768 5.101 1.00 74.38 88 ALA A N 1
ATOM 695 C CA . ALA A 1 88 ? -3.099 11.806 5.523 1.00 74.38 88 ALA A CA 1
ATOM 696 C C . ALA A 1 88 ? -4.085 11.332 6.616 1.00 74.38 88 ALA A C 1
ATOM 698 O O . ALA A 1 88 ? -4.756 12.149 7.242 1.00 74.38 88 ALA A O 1
ATOM 699 N N . ALA A 1 89 ? -4.171 10.023 6.868 1.00 68.94 89 ALA A N 1
ATOM 700 C CA . ALA A 1 89 ? -4.982 9.444 7.933 1.00 68.94 89 ALA A CA 1
ATOM 701 C C . ALA A 1 89 ? -4.333 9.441 9.321 1.00 68.94 89 ALA A C 1
ATOM 703 O O . ALA A 1 89 ? -5.021 9.036 10.261 1.00 68.94 89 ALA A O 1
ATOM 704 N N . GLY A 1 90 ? -3.080 9.889 9.438 1.00 73.69 90 GLY A N 1
ATOM 705 C CA . GLY A 1 90 ? -2.184 9.517 10.533 1.00 73.69 90 GLY A CA 1
ATOM 706 C C . GLY A 1 90 ? -1.366 8.284 10.143 1.00 73.69 90 GLY A C 1
ATOM 707 O O . GLY A 1 90 ? -1.781 7.545 9.255 1.00 73.69 90 GLY A O 1
ATOM 708 N N . GLY A 1 91 ? -0.208 8.085 10.772 1.00 78.50 91 GLY A N 1
ATOM 709 C CA . GLY A 1 91 ? 0.740 7.021 10.430 1.00 78.50 91 GLY A CA 1
ATOM 710 C C . GLY A 1 91 ? 1.798 7.438 9.403 1.00 78.50 91 GLY A C 1
ATOM 711 O O . GLY A 1 91 ? 1.615 8.385 8.640 1.00 78.50 91 GLY A O 1
ATOM 712 N N . HIS A 1 92 ? 2.901 6.702 9.397 1.00 84.00 92 HIS A N 1
ATOM 713 C CA . HIS A 1 92 ? 4.126 6.961 8.645 1.00 84.00 92 HIS A CA 1
ATOM 714 C C . HIS A 1 92 ? 4.522 5.722 7.829 1.00 84.00 92 HIS A C 1
ATOM 716 O O . HIS A 1 92 ? 3.932 4.651 7.981 1.00 84.00 92 HIS A O 1
ATOM 722 N N . MET A 1 93 ? 5.523 5.849 6.955 1.00 83.19 93 MET A N 1
ATOM 723 C CA . MET A 1 93 ? 6.000 4.769 6.073 1.00 83.19 93 MET A CA 1
ATOM 724 C C . MET A 1 93 ? 6.249 3.430 6.800 1.00 83.19 93 MET A C 1
ATOM 726 O O . MET A 1 93 ? 5.975 2.368 6.246 1.00 83.19 93 MET A O 1
ATOM 730 N N . MET A 1 94 ? 6.692 3.470 8.063 1.00 84.69 94 MET A N 1
ATOM 731 C CA . MET A 1 94 ? 6.961 2.276 8.881 1.00 84.69 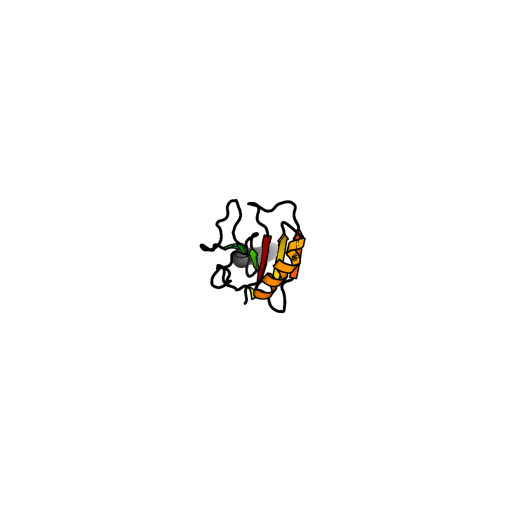94 MET A CA 1
ATOM 732 C C . MET A 1 94 ? 5.703 1.508 9.301 1.00 84.69 94 MET A C 1
ATOM 734 O O . MET A 1 94 ? 5.797 0.345 9.678 1.00 84.69 94 MET A O 1
ATOM 738 N N . ASN A 1 95 ? 4.519 2.119 9.216 1.00 91.81 95 ASN A N 1
ATOM 739 C CA . ASN A 1 95 ? 3.260 1.424 9.468 1.00 91.81 95 ASN A CA 1
ATOM 740 C C . ASN A 1 95 ? 2.867 0.492 8.307 1.00 91.81 95 ASN A C 1
ATOM 742 O O . ASN A 1 95 ? 1.901 -0.259 8.439 1.00 91.81 95 ASN A O 1
ATOM 746 N N . ILE A 1 96 ? 3.563 0.541 7.163 1.00 93.81 96 ILE A N 1
ATOM 747 C CA . ILE A 1 96 ? 3.303 -0.340 6.020 1.00 93.81 96 ILE A CA 1
ATOM 748 C C . ILE A 1 96 ? 3.741 -1.765 6.357 1.00 93.81 96 ILE A C 1
ATOM 750 O O . ILE A 1 96 ? 4.907 -2.032 6.624 1.00 93.81 96 ILE A O 1
ATOM 754 N N . VAL A 1 97 ? 2.800 -2.700 6.270 1.00 95.94 97 VAL A N 1
ATOM 755 C CA . VAL A 1 97 ? 3.022 -4.123 6.567 1.00 95.94 97 VAL A CA 1
ATOM 756 C C . VAL A 1 97 ? 3.089 -4.986 5.306 1.00 95.94 97 VAL A C 1
ATOM 758 O O . VAL A 1 97 ? 3.641 -6.086 5.336 1.00 95.94 97 VAL A O 1
ATOM 761 N N . LYS A 1 98 ? 2.547 -4.499 4.182 1.00 96.81 98 LYS A N 1
ATOM 762 C CA . LYS A 1 98 ? 2.539 -5.194 2.887 1.00 96.81 98 LYS A CA 1
ATOM 763 C C . LYS A 1 98 ? 2.612 -4.197 1.737 1.00 96.81 98 LYS A C 1
ATOM 765 O O . LYS A 1 98 ? 1.897 -3.203 1.763 1.00 96.81 98 LYS A O 1
ATOM 770 N N . THR A 1 99 ? 3.391 -4.510 0.703 1.00 96.12 99 THR A N 1
ATOM 771 C CA . THR A 1 99 ? 3.434 -3.770 -0.570 1.00 96.12 99 THR A CA 1
ATOM 772 C C . THR A 1 99 ? 3.230 -4.687 -1.774 1.00 96.12 99 THR A C 1
ATOM 774 O O . THR A 1 99 ? 3.626 -5.862 -1.763 1.00 96.12 99 THR A O 1
ATOM 777 N N . THR A 1 100 ? 2.596 -4.182 -2.827 1.00 97.06 100 THR A N 1
ATOM 778 C CA . THR A 1 100 ? 2.596 -4.808 -4.159 1.00 97.06 100 THR A CA 1
ATOM 779 C C . THR A 1 100 ? 3.285 -3.858 -5.119 1.00 97.06 100 THR A C 1
ATOM 781 O O . THR A 1 100 ? 2.876 -2.710 -5.236 1.00 97.06 100 THR A O 1
ATOM 784 N N . VAL A 1 101 ? 4.339 -4.325 -5.780 1.00 95.81 101 VAL A N 1
ATOM 785 C CA . VAL A 1 101 ? 5.153 -3.532 -6.702 1.00 95.81 101 VAL A CA 1
ATOM 786 C C . VAL A 1 101 ? 4.943 -4.061 -8.115 1.00 95.81 101 VAL A C 1
ATOM 788 O O . VAL A 1 101 ? 5.316 -5.193 -8.426 1.00 95.81 101 VAL A O 1
ATOM 791 N N . LEU A 1 102 ? 4.332 -3.246 -8.965 1.00 96.56 102 LEU A N 1
ATOM 792 C CA . LEU A 1 102 ? 4.066 -3.565 -10.362 1.00 96.56 102 LEU A CA 1
ATOM 793 C C . LEU A 1 102 ? 5.065 -2.805 -11.231 1.00 96.56 102 LEU A C 1
ATOM 795 O O . LEU A 1 102 ? 5.194 -1.590 -11.089 1.00 96.56 102 LEU A O 1
ATOM 799 N N . LEU A 1 103 ? 5.764 -3.507 -12.121 1.00 96.44 103 LEU A N 1
ATOM 800 C CA . LEU A 1 103 ? 6.775 -2.918 -13.004 1.00 96.44 103 LEU A CA 1
ATOM 801 C C . LEU A 1 103 ? 6.337 -2.978 -14.467 1.00 96.44 103 LEU A C 1
ATOM 803 O O . LEU A 1 103 ? 5.741 -3.963 -14.898 1.00 96.44 103 LEU A O 1
ATOM 807 N N . ALA A 1 104 ? 6.677 -1.958 -15.253 1.00 96.75 104 ALA A N 1
ATOM 808 C CA . ALA A 1 104 ? 6.537 -2.024 -16.709 1.00 96.75 104 ALA A CA 1
ATOM 809 C C . ALA A 1 104 ? 7.609 -2.930 -17.345 1.00 96.75 104 ALA A C 1
ATOM 811 O O . ALA A 1 104 ? 7.335 -3.628 -18.318 1.00 96.75 104 ALA A O 1
ATOM 812 N N . ASN A 1 105 ? 8.819 -2.955 -16.773 1.00 96.81 105 ASN A N 1
ATOM 813 C CA . ASN A 1 105 ? 9.903 -3.856 -17.159 1.00 96.81 105 ASN A CA 1
ATOM 814 C C . ASN A 1 105 ? 10.507 -4.525 -15.914 1.00 96.81 105 ASN A C 1
ATOM 816 O O . ASN A 1 105 ? 10.863 -3.854 -14.946 1.00 96.81 105 ASN A O 1
ATOM 820 N N . ILE A 1 106 ? 10.643 -5.853 -15.940 1.00 97.44 106 ILE A N 1
ATOM 821 C CA . ILE A 1 106 ? 11.235 -6.615 -14.835 1.00 97.44 106 ILE A CA 1
ATOM 822 C C . ILE A 1 106 ? 12.729 -6.322 -14.652 1.00 97.44 106 ILE A C 1
ATOM 824 O O . ILE A 1 106 ? 13.236 -6.436 -13.537 1.00 97.44 106 ILE A O 1
ATOM 828 N N . ASP A 1 107 ? 13.421 -5.877 -15.702 1.00 97.81 107 ASP A N 1
ATOM 829 C CA . ASP A 1 107 ? 14.851 -5.549 -15.643 1.00 97.81 107 ASP A CA 1
ATOM 830 C C . ASP A 1 107 ? 15.148 -4.359 -14.716 1.00 97.81 107 ASP A C 1
ATOM 832 O O . ASP A 1 107 ? 16.279 -4.187 -14.260 1.00 97.81 107 ASP A O 1
ATOM 836 N N . ASP A 1 108 ? 14.138 -3.549 -14.384 1.00 96.38 108 ASP A N 1
ATOM 837 C CA . ASP A 1 108 ? 14.272 -2.446 -13.431 1.00 96.38 108 ASP A CA 1
ATOM 838 C C . ASP A 1 108 ? 14.198 -2.902 -11.962 1.00 96.38 108 ASP A C 1
ATOM 840 O O . ASP A 1 108 ? 14.417 -2.095 -11.054 1.00 96.38 108 ASP A O 1
ATOM 844 N N . PHE A 1 109 ? 13.964 -4.193 -11.695 1.00 96.00 109 PHE A N 1
ATOM 845 C CA . PHE A 1 109 ? 13.891 -4.748 -10.339 1.00 96.00 109 PHE A CA 1
ATOM 846 C C . PHE A 1 109 ? 15.088 -4.382 -9.435 1.00 96.00 109 PHE A C 1
ATOM 848 O O . PHE A 1 109 ? 14.848 -3.981 -8.290 1.00 96.00 109 PHE A O 1
ATOM 855 N N . PRO A 1 110 ? 16.360 -4.441 -9.887 1.00 97.19 110 PRO A N 1
ATOM 856 C CA . PRO A 1 110 ? 17.498 -4.033 -9.062 1.00 97.19 110 PRO A CA 1
ATOM 857 C C . PRO A 1 110 ? 17.436 -2.553 -8.663 1.00 97.19 110 PRO A C 1
ATOM 859 O O . PRO A 1 110 ? 17.562 -2.233 -7.483 1.00 97.19 110 PRO A O 1
ATOM 862 N N . LYS A 1 111 ? 17.134 -1.659 -9.616 1.00 95.25 111 LYS A N 1
ATOM 863 C CA . LYS A 1 111 ? 17.029 -0.209 -9.371 1.00 95.25 111 LYS A CA 1
ATOM 864 C C . LYS A 1 111 ? 15.903 0.112 -8.393 1.00 95.25 111 LYS A C 1
ATOM 866 O O . LYS A 1 111 ? 16.047 0.952 -7.507 1.00 95.25 111 LYS A O 1
ATOM 871 N N . VAL A 1 112 ? 14.772 -0.576 -8.538 1.00 93.75 112 VAL A N 1
ATOM 872 C CA . VAL A 1 112 ? 13.628 -0.410 -7.639 1.00 93.75 112 VAL A CA 1
ATOM 873 C C . VAL A 1 112 ? 13.983 -0.863 -6.229 1.00 93.75 112 VAL A C 1
ATOM 875 O O . VAL A 1 112 ? 13.620 -0.174 -5.282 1.00 93.75 112 VAL A O 1
ATOM 878 N N . ASN A 1 113 ? 14.735 -1.956 -6.063 1.00 94.69 113 ASN A N 1
ATOM 879 C CA . ASN A 1 113 ? 15.201 -2.386 -4.741 1.00 94.69 113 ASN A CA 1
ATOM 880 C C . ASN A 1 113 ? 16.139 -1.365 -4.090 1.00 94.69 113 ASN A C 1
ATOM 882 O O . ASN A 1 113 ? 15.995 -1.101 -2.899 1.00 94.69 113 ASN A O 1
ATOM 886 N N . GLU A 1 114 ? 17.049 -0.752 -4.849 1.00 94.94 114 GLU A N 1
ATOM 887 C CA . GLU A 1 114 ? 17.926 0.303 -4.325 1.00 94.94 114 GLU A CA 1
ATOM 888 C C . GLU A 1 114 ? 17.133 1.498 -3.788 1.00 94.94 114 GLU A C 1
ATOM 890 O O . GLU A 1 114 ? 17.469 2.048 -2.740 1.00 94.94 114 GLU A O 1
ATOM 895 N N . VAL A 1 115 ? 16.064 1.901 -4.482 1.00 91.69 115 VAL A N 1
ATOM 896 C CA . VAL A 1 115 ? 15.169 2.966 -4.007 1.00 91.69 115 VAL A CA 1
ATOM 897 C C . VAL A 1 115 ? 14.334 2.484 -2.821 1.00 91.69 115 VAL A C 1
ATOM 899 O O . VAL A 1 115 ? 14.218 3.199 -1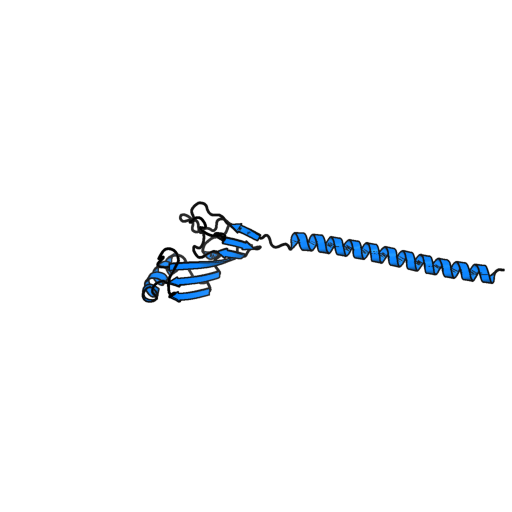.832 1.00 91.69 115 VAL A O 1
ATOM 902 N N . TYR A 1 116 ? 13.798 1.264 -2.880 1.00 91.81 116 TYR A N 1
ATOM 903 C CA . TYR A 1 116 ? 12.973 0.670 -1.825 1.00 91.81 116 TYR A CA 1
ATOM 904 C C . TYR A 1 116 ? 13.706 0.644 -0.475 1.00 91.81 116 TYR A C 1
ATOM 906 O O . TYR A 1 116 ? 13.128 1.011 0.546 1.00 91.81 116 TYR A O 1
ATOM 914 N N . LEU A 1 117 ? 14.996 0.298 -0.479 1.00 93.06 117 LEU A N 1
ATOM 915 C CA . LEU A 1 117 ? 15.848 0.254 0.716 1.00 93.06 117 LEU A CA 1
ATOM 916 C C . LEU A 1 117 ? 16.133 1.630 1.338 1.00 93.06 117 LEU A C 1
ATOM 918 O O . LEU A 1 117 ? 16.564 1.697 2.484 1.00 93.06 117 LEU A O 1
ATOM 922 N N . LYS A 1 118 ? 15.888 2.734 0.620 1.00 91.00 118 LYS A N 1
ATOM 923 C CA . LYS A 1 118 ? 15.994 4.089 1.190 1.00 91.00 118 LYS A CA 1
ATOM 924 C C . LYS A 1 118 ? 14.789 4.448 2.056 1.00 91.00 118 LYS A C 1
ATOM 926 O O . LYS A 1 118 ? 14.902 5.321 2.908 1.00 91.00 118 LYS A O 1
ATOM 931 N N . TYR A 1 119 ? 13.648 3.804 1.813 1.00 87.88 119 TYR A N 1
ATOM 932 C CA . TYR A 1 119 ? 12.384 4.113 2.481 1.00 87.88 119 TYR A CA 1
ATOM 933 C C . TYR A 1 119 ? 11.969 3.072 3.517 1.00 87.88 119 TYR A C 1
ATOM 935 O O . TYR A 1 119 ? 11.247 3.412 4.450 1.00 87.88 119 TYR A O 1
ATOM 943 N N . PHE A 1 120 ? 12.400 1.821 3.357 1.00 91.19 120 PHE A N 1
ATOM 944 C CA . PHE A 1 120 ? 12.074 0.737 4.274 1.00 91.19 120 PHE A CA 1
ATOM 945 C C . PHE A 1 120 ? 13.327 0.204 4.957 1.00 91.19 120 PHE A C 1
ATOM 947 O O . PHE A 1 120 ? 14.346 -0.033 4.309 1.00 91.19 120 PHE A O 1
ATOM 954 N N . THR A 1 121 ? 13.214 -0.042 6.258 1.00 91.62 121 THR A N 1
ATOM 955 C CA . THR A 1 121 ? 14.213 -0.719 7.092 1.00 91.62 121 THR A CA 1
ATOM 956 C C . THR A 1 121 ? 13.611 -1.984 7.706 1.00 91.62 121 THR A C 1
ATOM 958 O O . THR A 1 121 ? 12.410 -2.227 7.588 1.00 91.62 121 THR A O 1
ATOM 961 N N . GLU A 1 122 ? 14.440 -2.827 8.327 1.00 91.62 122 GLU A N 1
ATOM 962 C CA . GLU A 1 122 ? 13.946 -4.021 9.016 1.00 91.62 122 GLU A CA 1
ATOM 963 C C . GLU A 1 122 ? 13.094 -3.665 10.255 1.00 91.62 122 GLU A C 1
ATOM 965 O O . GLU A 1 122 ? 13.470 -2.757 11.001 1.00 91.62 122 GLU A O 1
ATOM 970 N N . PRO A 1 123 ? 11.983 -4.387 10.520 1.00 93.19 123 PRO A N 1
ATOM 971 C CA . PRO A 1 123 ? 11.433 -5.482 9.715 1.00 93.19 123 PRO A CA 1
ATOM 972 C C . PRO A 1 123 ? 10.755 -4.977 8.427 1.00 93.19 123 PRO A C 1
ATOM 974 O O . PRO A 1 123 ? 9.867 -4.129 8.468 1.00 93.19 123 PRO A O 1
ATOM 977 N N . TYR A 1 124 ? 11.153 -5.533 7.276 1.00 94.94 124 TYR A N 1
ATOM 978 C CA . TYR A 1 124 ? 10.607 -5.116 5.984 1.00 94.94 124 TYR A CA 1
ATOM 979 C C . TYR A 1 124 ? 9.136 -5.538 5.819 1.00 94.94 124 TYR A C 1
ATOM 981 O O . TYR A 1 124 ? 8.756 -6.620 6.280 1.00 94.94 124 TYR A O 1
ATOM 989 N N . PRO A 1 125 ? 8.320 -4.761 5.080 1.00 96.00 125 PRO A N 1
ATOM 990 C CA . PRO A 1 125 ? 6.974 -5.182 4.710 1.00 96.00 125 PRO A CA 1
ATOM 991 C C . PRO A 1 125 ? 6.997 -6.485 3.908 1.00 96.00 125 PRO A C 1
ATOM 993 O O . PRO A 1 125 ? 7.886 -6.699 3.075 1.00 96.00 125 PRO A O 1
ATOM 996 N N . ALA A 1 126 ? 5.963 -7.314 4.067 1.00 97.88 126 ALA A N 1
ATOM 997 C CA . ALA A 1 126 ? 5.708 -8.391 3.118 1.00 97.88 126 ALA A CA 1
ATOM 998 C C . ALA A 1 126 ? 5.581 -7.800 1.702 1.00 97.88 126 ALA A C 1
ATOM 1000 O O . ALA A 1 126 ? 5.065 -6.695 1.528 1.00 97.88 126 ALA A O 1
ATOM 1001 N N . ARG A 1 127 ? 6.037 -8.513 0.667 1.00 97.69 127 ARG A N 1
ATOM 1002 C CA . ARG A 1 127 ? 6.105 -7.940 -0.684 1.00 97.69 127 ARG A CA 1
ATOM 1003 C C . ARG A 1 127 ? 5.753 -8.935 -1.775 1.00 97.69 127 ARG A C 1
ATOM 1005 O O . ARG A 1 127 ? 6.169 -10.087 -1.737 1.00 97.69 127 ARG A O 1
ATOM 1012 N N . VAL A 1 128 ? 5.036 -8.441 -2.780 1.00 97.62 128 VAL A N 1
ATOM 1013 C CA . VAL A 1 128 ? 4.858 -9.094 -4.083 1.00 97.62 128 VAL A CA 1
ATOM 1014 C C . VAL A 1 128 ? 5.409 -8.147 -5.147 1.00 97.62 128 VAL A C 1
ATOM 1016 O O . VAL A 1 128 ? 5.112 -6.957 -5.093 1.00 97.62 128 VAL A O 1
ATOM 1019 N N . CYS A 1 129 ? 6.223 -8.646 -6.079 1.00 97.31 129 CYS A N 1
ATOM 1020 C CA . CYS A 1 129 ? 6.818 -7.835 -7.142 1.00 97.31 129 CYS A CA 1
ATOM 1021 C C . CYS A 1 129 ? 6.846 -8.608 -8.465 1.00 97.31 129 CYS A C 1
ATOM 1023 O O . CYS A 1 129 ? 7.357 -9.727 -8.495 1.00 97.31 129 CYS A O 1
ATOM 1025 N N . PHE A 1 130 ? 6.288 -8.032 -9.532 1.00 97.50 130 PHE A N 1
ATOM 1026 C CA . PHE A 1 130 ? 6.280 -8.627 -10.872 1.00 97.50 130 PHE A CA 1
ATOM 1027 C C . PHE A 1 130 ? 6.064 -7.565 -11.957 1.00 97.50 130 PHE A C 1
ATOM 1029 O O . PHE A 1 130 ? 5.573 -6.468 -11.688 1.00 97.50 130 PHE A O 1
ATOM 1036 N N . ALA A 1 131 ? 6.419 -7.904 -13.198 1.00 97.38 131 ALA A N 1
ATOM 1037 C CA . ALA A 1 131 ? 6.134 -7.057 -14.347 1.00 97.38 131 ALA A CA 1
ATOM 1038 C C . ALA A 1 131 ? 4.725 -7.304 -14.907 1.00 97.38 131 ALA A C 1
ATOM 1040 O O . ALA A 1 131 ? 4.247 -8.440 -14.938 1.00 97.38 131 ALA A O 1
ATOM 1041 N N . VAL A 1 132 ? 4.072 -6.239 -15.368 1.00 96.69 132 VAL A N 1
ATOM 1042 C CA . VAL A 1 132 ? 2.747 -6.267 -16.003 1.00 96.69 132 VAL A CA 1
ATOM 1043 C C . VAL A 1 132 ? 2.830 -5.782 -17.445 1.00 96.69 132 VAL A C 1
ATOM 1045 O O . VAL A 1 132 ? 3.776 -5.106 -17.830 1.00 96.69 132 VAL A O 1
ATOM 1048 N N . LYS A 1 133 ? 1.815 -6.105 -18.256 1.00 96.50 133 LYS A N 1
ATOM 1049 C CA . LYS A 1 133 ? 1.796 -5.733 -19.679 1.00 96.50 133 LYS A CA 1
ATOM 1050 C C . LYS A 1 133 ? 1.863 -4.216 -19.895 1.00 96.50 133 LYS A C 1
ATOM 1052 O O . LYS A 1 133 ? 2.586 -3.760 -20.769 1.00 96.50 133 LYS A O 1
ATOM 1057 N N . THR A 1 134 ? 1.063 -3.463 -19.144 1.00 94.31 134 THR A N 1
ATOM 1058 C CA . THR A 1 134 ? 0.946 -2.003 -19.247 1.00 94.31 134 THR A CA 1
ATOM 1059 C C . THR A 1 134 ? 0.445 -1.443 -17.925 1.00 94.31 134 THR A C 1
ATOM 1061 O O . THR A 1 134 ? -0.464 -2.025 -17.328 1.00 94.31 134 THR A O 1
ATOM 1064 N N . LEU A 1 135 ? 0.979 -0.294 -17.518 1.00 91.81 135 LEU A N 1
ATOM 1065 C CA . LEU A 1 135 ? 0.485 0.490 -16.389 1.00 91.81 135 LEU A CA 1
ATOM 1066 C C . LEU A 1 135 ? -0.279 1.729 -16.888 1.00 91.81 135 LEU A C 1
ATOM 1068 O O . LEU A 1 135 ? -0.023 2.202 -18.000 1.00 91.81 135 LEU A O 1
ATOM 1072 N N . PRO A 1 136 ? -1.223 2.277 -16.103 1.00 89.31 136 PRO A N 1
ATOM 1073 C CA . PRO A 1 136 ? -1.928 3.501 -16.462 1.00 89.31 136 PRO A CA 1
ATOM 1074 C C . PRO A 1 136 ? -0.959 4.658 -16.735 1.00 89.31 136 PRO A C 1
ATOM 1076 O O . PRO A 1 136 ? 0.006 4.858 -15.999 1.00 89.31 136 PRO A O 1
ATOM 1079 N N . LYS A 1 137 ? -1.259 5.459 -17.767 1.00 88.00 137 LYS A N 1
ATOM 1080 C CA . LYS A 1 137 ? -0.455 6.626 -18.181 1.00 88.00 137 LYS A CA 1
ATOM 1081 C C . LYS A 1 137 ? 1.013 6.305 -18.498 1.00 88.00 137 LYS A C 1
ATOM 1083 O O . LYS A 1 137 ? 1.874 7.148 -18.260 1.00 88.00 137 LYS A O 1
ATOM 1088 N N . ASP A 1 138 ? 1.286 5.094 -18.979 1.00 89.00 138 ASP A N 1
ATOM 1089 C CA . ASP A 1 138 ? 2.636 4.637 -19.326 1.00 89.00 138 ASP A CA 1
ATOM 1090 C C . ASP A 1 138 ? 3.630 4.759 -18.156 1.00 89.00 138 ASP A C 1
ATOM 1092 O O . ASP A 1 138 ? 4.825 4.996 -18.341 1.00 89.00 138 ASP A O 1
ATOM 1096 N N . ALA A 1 139 ? 3.130 4.617 -16.921 1.00 90.00 139 ALA A N 1
ATOM 1097 C CA . ALA A 1 139 ? 3.971 4.616 -15.736 1.00 90.00 139 ALA A CA 1
ATOM 1098 C C . ALA A 1 139 ? 4.976 3.453 -15.782 1.00 90.00 139 ALA A C 1
ATOM 1100 O O . ALA A 1 139 ? 4.680 2.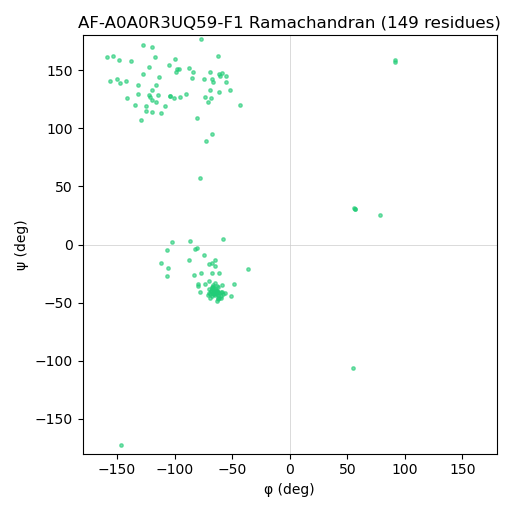366 -16.272 1.00 90.00 139 ALA A O 1
ATOM 1101 N N . LEU A 1 140 ? 6.168 3.674 -15.226 1.00 93.06 140 LEU A N 1
ATOM 1102 C CA . LEU A 1 140 ? 7.210 2.643 -15.145 1.00 93.06 140 LEU A CA 1
ATOM 1103 C C . LEU A 1 140 ? 7.015 1.707 -13.946 1.00 93.06 140 LEU A C 1
ATOM 1105 O O . LEU A 1 140 ? 7.464 0.562 -13.963 1.00 93.06 140 LEU A O 1
ATOM 1109 N N . ILE A 1 141 ? 6.354 2.210 -12.902 1.00 92.69 141 ILE A N 1
ATOM 1110 C CA . ILE A 1 141 ? 6.136 1.523 -11.634 1.00 92.69 141 ILE A CA 1
ATOM 1111 C C . ILE A 1 141 ? 4.822 1.979 -10.998 1.00 92.69 141 ILE A C 1
ATOM 1113 O O . ILE A 1 141 ? 4.480 3.163 -11.033 1.00 92.69 141 ILE A O 1
ATOM 1117 N N . GLU A 1 142 ? 4.114 1.042 -10.379 1.00 93.44 142 GLU A N 1
ATOM 1118 C CA . GLU A 1 142 ? 2.930 1.293 -9.559 1.00 93.44 142 GLU A CA 1
ATOM 1119 C C . GLU A 1 142 ? 3.066 0.526 -8.239 1.00 93.44 142 GLU A C 1
ATOM 1121 O O . GLU A 1 142 ? 3.534 -0.616 -8.232 1.00 93.44 142 GLU A O 1
ATOM 1126 N N . ILE A 1 143 ? 2.720 1.160 -7.113 1.00 93.00 143 ILE A N 1
ATOM 1127 C CA . ILE A 1 143 ? 2.855 0.545 -5.786 1.00 93.00 143 ILE A CA 1
ATOM 1128 C C . ILE A 1 143 ? 1.589 0.771 -4.968 1.00 93.00 143 ILE A C 1
ATOM 1130 O O . ILE A 1 143 ? 1.250 1.913 -4.650 1.00 93.00 143 ILE A O 1
ATOM 1134 N N . ASP A 1 144 ? 0.951 -0.330 -4.570 1.00 93.31 144 ASP A N 1
ATOM 1135 C CA . ASP A 1 144 ? -0.043 -0.345 -3.498 1.00 93.31 144 ASP A CA 1
ATOM 1136 C C . ASP A 1 144 ? 0.570 -0.831 -2.181 1.00 93.31 144 ASP A C 1
ATOM 1138 O O . ASP A 1 144 ? 1.629 -1.474 -2.143 1.00 93.31 144 ASP A O 1
ATOM 1142 N N . ALA A 1 145 ? -0.100 -0.500 -1.083 1.00 94.88 145 ALA A N 1
ATOM 1143 C CA . ALA A 1 145 ? 0.281 -0.943 0.239 1.00 94.88 145 ALA A CA 1
ATOM 1144 C C . ALA A 1 145 ? -0.907 -1.121 1.177 1.00 94.88 145 ALA A C 1
ATOM 1146 O O . ALA A 1 145 ? -1.971 -0.509 1.043 1.00 94.88 145 ALA A O 1
ATOM 1147 N N . ILE A 1 146 ? -0.648 -1.929 2.198 1.00 95.12 146 ILE A N 1
ATOM 1148 C CA . ILE A 1 146 ? -1.467 -2.034 3.395 1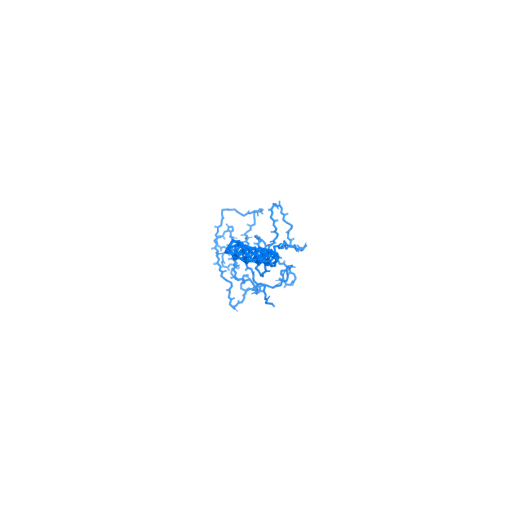.00 95.12 146 ILE A CA 1
ATOM 1149 C C . ILE A 1 146 ? -0.629 -1.519 4.558 1.00 95.12 146 ILE A C 1
ATOM 1151 O O . ILE A 1 146 ? 0.501 -1.976 4.755 1.00 95.12 146 ILE A O 1
ATOM 1155 N N . ALA A 1 147 ? -1.189 -0.590 5.327 1.00 94.00 147 ALA A N 1
ATOM 1156 C CA . ALA A 1 147 ? -0.585 -0.080 6.550 1.00 94.00 147 ALA A CA 1
ATOM 1157 C C . ALA A 1 147 ? -1.505 -0.290 7.753 1.00 94.00 147 ALA A C 1
ATOM 1159 O O . ALA A 1 147 ? -2.725 -0.351 7.605 1.00 94.00 147 ALA A O 1
ATOM 1160 N N . VAL A 1 148 ? -0.926 -0.402 8.945 1.00 93.12 148 VAL A N 1
ATOM 1161 C CA . VAL A 1 148 ? -1.667 -0.540 10.202 1.00 93.12 148 VAL A CA 1
ATOM 1162 C C . VAL A 1 148 ? -1.227 0.563 11.152 1.00 93.12 148 VAL A C 1
ATOM 1164 O O . VAL A 1 148 ? -0.054 0.653 11.503 1.00 93.12 148 VAL A O 1
ATOM 1167 N N . LEU A 1 149 ? -2.171 1.413 11.547 1.00 88.94 149 LEU A N 1
ATOM 1168 C CA . LEU A 1 149 ? -1.934 2.501 12.484 1.00 88.94 149 LEU A CA 1
ATOM 1169 C C . LEU A 1 149 ? -1.619 1.970 13.878 1.00 88.94 149 LEU A C 1
ATOM 1171 O O . LEU A 1 149 ? -2.236 1.006 14.346 1.00 88.94 149 LEU A O 1
ATOM 1175 N N . ASP A 1 150 ? -0.695 2.659 14.541 1.00 83.00 150 ASP A N 1
ATOM 1176 C CA . ASP A 1 150 ? -0.350 2.395 15.931 1.00 83.00 150 ASP A CA 1
ATOM 1177 C C . ASP A 1 150 ? -1.549 2.622 16.861 1.00 83.00 150 ASP A C 1
ATOM 1179 O O . ASP A 1 150 ? -2.583 3.188 16.481 1.00 83.00 150 ASP A O 1
ATOM 1183 N N . LYS A 1 151 ? -1.447 2.071 18.075 1.00 60.03 151 LYS A N 1
ATOM 1184 C CA . LYS A 1 151 ? -2.578 2.032 18.995 1.00 60.03 151 LYS A CA 1
ATOM 1185 C C . LYS A 1 151 ? -3.023 3.392 19.491 1.00 60.03 151 LYS A C 1
ATOM 1187 O O . LYS A 1 151 ? -2.161 4.182 19.916 1.00 60.03 151 LYS A O 1
#

Mean predicted aligned error: 11.87 Å

Foldseek 3Di:
DVVVVVVVVVVVVVVVVVVVVVVVVVVVVVVVVVVVVVVCVVPPFPWDAFDDPQDDDDPDDDGQWIDGNFKIKGFQAACADPVQQATSVGGHLAQWQEKEKEFQDPVCVVVVVVVVPVRDDPVGHHYHYDYDPADPPRDGMTMITMGGHDD

pLDDT: mean 81.43, std 13.03, range [50.59, 97.88]

Nearest PDB structures (foldseek):
  8qov-assembly1_A  TM=8.900E-01  e=9.827E-13  Capra hircus
  1qah-assembly1_B  TM=8.901E-01  e=4.377E-12  Rattus norvegicus
  8q3h-assembly2_B  TM=8.916E-01  e=3.412E-12  Capra hircus
  1xrg-assembly1_C  TM=8.871E-01  e=3.013E-12  Acetivibrio thermocellus
  1xrg-assembly1_A  TM=8.915E-01  e=9.831E-12  Acetivibrio thermocellus

Sequence (151 aa):
MFFFKLCVLSYLSKLLTLTLFCLVELKYYGYLKHLNALLKSEMQAIRRAIFCAMAPKAIGPYSQAICVDKTIYTSGQLGLKPDTMDFAAGGHMMNIVKTTVLLANIDDFPKVNEVYLKYFTEPYPARVCFAVKTLPKDALIEIDAIAVLDK

Radius of gyration: 30.09 Å; Cα contacts (8 Å, |Δi|>4): 200; chains: 1; bounding box: 88×43×68 Å

Solvent-accessible surface area (backbone atoms only — not comparable to full-atom values): 8472 Å² tota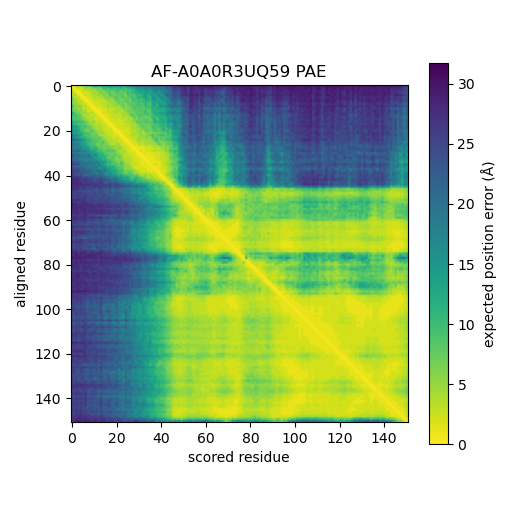l; per-residue (Å²): 124,66,70,63,53,55,52,52,53,55,50,50,52,51,53,52,49,52,51,51,50,51,53,51,50,54,50,50,52,50,49,51,52,50,50,52,50,52,51,47,66,72,62,51,62,58,72,40,79,34,72,45,93,83,30,84,75,66,92,59,105,58,61,41,19,41,31,44,68,52,39,34,43,30,32,59,55,62,37,40,36,90,91,75,43,25,39,67,78,61,51,45,61,82,32,40,53,32,38,40,41,41,23,48,51,62,87,48,51,65,63,51,48,61,56,47,57,76,73,48,60,86,84,65,48,48,75,48,77,52,58,45,95,75,45,80,92,75,37,63,64,38,34,30,36,35,28,47,50,80,135

Organism: Mesocestoides corti (NCBI:txid53468)